Protein AF-A0A7S1Z7K4-F1 (afdb_monomer_lite)

Radius of gyration: 13.51 Å; chains: 1; bounding box: 39×38×26 Å

Sequence (113 aa):
ESIYNASNLANLVLSSNNFTGQIRPDIFTSLFLLNSLVLDNNQFSGPVPETLFFKSQLNVLTLQGNNFVGFISNSICDAKEVSSKQLRLQSLTLDCEEVTCDSSCCEEGTECV

Foldseek 3Di:
DDLLQPCVDAEDADEQDADEEEDDLSSLVSNQNHAEDHHEQYAYEEADHPSQLPRLRHQYDEHYNYHYAEEDEVCSVCSQPDDPPGRHNNDDFYACVRYPYPPSQDDPDGGRD

Structure (mmCIF, N/CA/C/O backbone):
data_AF-A0A7S1Z7K4-F1
#
_entry.id   AF-A0A7S1Z7K4-F1
#
loop_
_atom_site.group_PDB
_atom_site.id
_atom_site.type_symbol
_atom_site.label_atom_id
_atom_site.label_alt_id
_atom_site.label_comp_id
_atom_site.label_asym_id
_atom_site.label_entity_id
_atom_site.label_seq_id
_atom_site.pdbx_PDB_ins_code
_atom_site.Cartn_x
_atom_site.Cartn_y
_atom_site.Cartn_z
_atom_site.occupancy
_atom_site.B_iso_or_equiv
_atom_site.auth_seq_id
_atom_site.auth_comp_id
_atom_site.auth_asym_id
_atom_site.auth_atom_id
_atom_site.pdbx_PDB_model_num
ATOM 1 N N . GLU A 1 1 ? 16.202 -10.823 -8.600 1.00 53.16 1 GLU A N 1
ATOM 2 C CA . GLU A 1 1 ? 15.910 -9.418 -8.244 1.00 53.16 1 GLU A CA 1
ATOM 3 C C . GLU A 1 1 ? 14.522 -9.333 -7.637 1.00 53.16 1 GLU A C 1
ATOM 5 O O . GLU A 1 1 ? 13.727 -10.234 -7.876 1.00 53.16 1 GLU A O 1
ATOM 10 N N . SER A 1 2 ? 14.249 -8.323 -6.814 1.00 71.94 2 SER A N 1
ATOM 11 C CA . SER A 1 2 ? 12.959 -8.189 -6.136 1.00 71.94 2 SER A CA 1
ATOM 12 C C . SER A 1 2 ? 12.133 -7.054 -6.730 1.00 71.94 2 SER A C 1
ATOM 14 O O . SER A 1 2 ? 12.690 -6.087 -7.250 1.00 71.94 2 SER A O 1
ATOM 16 N N . ILE A 1 3 ? 10.808 -7.151 -6.604 1.00 74.56 3 ILE A N 1
ATOM 17 C CA . ILE A 1 3 ? 9.862 -6.147 -7.105 1.00 74.56 3 ILE A CA 1
ATOM 18 C C . ILE A 1 3 ? 10.094 -4.757 -6.491 1.00 74.56 3 ILE A C 1
ATOM 20 O O . ILE A 1 3 ? 9.761 -3.757 -7.113 1.00 74.56 3 ILE A O 1
ATOM 24 N N . TYR A 1 4 ? 10.769 -4.685 -5.334 1.00 76.75 4 TYR A N 1
ATOM 25 C CA . TYR A 1 4 ? 11.190 -3.438 -4.685 1.00 76.75 4 TYR A CA 1
ATOM 26 C C . TYR A 1 4 ? 12.023 -2.514 -5.590 1.00 76.75 4 TYR A C 1
ATOM 28 O O . TYR A 1 4 ? 12.073 -1.320 -5.330 1.00 76.75 4 TYR A O 1
ATOM 36 N N . ASN A 1 5 ? 12.665 -3.019 -6.647 1.00 81.88 5 ASN A N 1
ATOM 37 C CA . ASN A 1 5 ? 13.482 -2.197 -7.550 1.00 81.88 5 ASN A CA 1
ATOM 38 C C . ASN A 1 5 ? 12.794 -1.886 -8.888 1.00 81.88 5 ASN A C 1
ATOM 40 O O . ASN A 1 5 ? 13.407 -1.286 -9.771 1.00 81.88 5 ASN A O 1
ATOM 44 N N . ALA A 1 6 ? 11.528 -2.271 -9.058 1.00 86.06 6 ALA A N 1
ATOM 45 C CA . ALA A 1 6 ? 10.795 -2.094 -10.305 1.00 86.06 6 ALA A CA 1
ATOM 46 C C . ALA A 1 6 ? 10.226 -0.666 -10.431 1.00 86.06 6 ALA A C 1
ATOM 48 O O . ALA A 1 6 ? 9.017 -0.459 -10.432 1.00 86.06 6 ALA A O 1
ATOM 49 N N . SER A 1 7 ? 11.095 0.339 -10.559 1.00 87.88 7 SER A N 1
ATOM 50 C CA . SER A 1 7 ? 10.703 1.760 -10.637 1.00 87.88 7 SER A CA 1
ATOM 51 C C . SER A 1 7 ? 9.782 2.101 -11.817 1.00 87.88 7 SER A C 1
ATOM 53 O O . SER A 1 7 ? 9.020 3.063 -11.738 1.00 87.88 7 SER A O 1
ATOM 55 N N . ASN A 1 8 ? 9.819 1.290 -12.879 1.00 91.06 8 ASN A N 1
ATOM 56 C CA . ASN A 1 8 ? 8.961 1.409 -14.061 1.00 91.06 8 ASN A CA 1
ATOM 57 C C . ASN A 1 8 ? 7.650 0.611 -13.966 1.00 91.06 8 ASN A C 1
ATOM 59 O O . ASN A 1 8 ? 6.903 0.544 -14.942 1.00 91.06 8 ASN A O 1
ATOM 63 N N . LEU A 1 9 ? 7.375 -0.033 -12.829 1.00 91.00 9 LEU A N 1
ATOM 64 C CA . LEU A 1 9 ? 6.161 -0.815 -12.647 1.00 91.00 9 LEU A CA 1
ATOM 65 C C . LEU A 1 9 ? 4.948 0.113 -12.568 1.00 91.00 9 LEU A C 1
ATOM 67 O O . LEU A 1 9 ? 4.795 0.859 -11.604 1.00 91.00 9 LEU A O 1
ATOM 71 N N . ALA A 1 10 ? 4.087 0.030 -13.580 1.00 91.62 10 ALA A N 1
ATOM 72 C CA . ALA A 1 10 ? 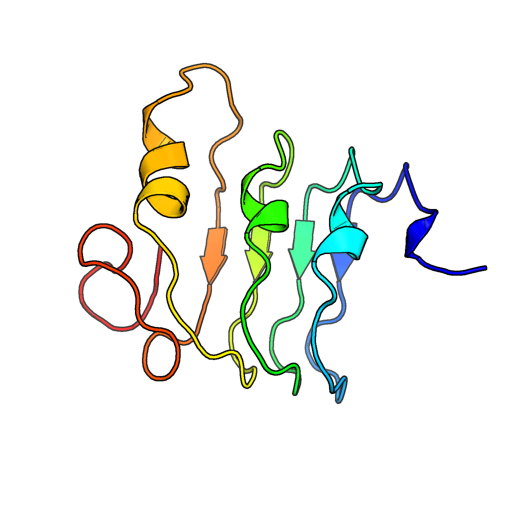2.844 0.790 -13.638 1.00 91.62 10 ALA A CA 1
ATOM 73 C C . ALA A 1 10 ? 1.639 -0.005 -13.126 1.00 91.62 10 ALA A C 1
ATOM 75 O O . ALA A 1 10 ? 0.761 0.553 -12.482 1.00 91.62 10 ALA A O 1
ATOM 76 N N . ASN A 1 11 ? 1.595 -1.312 -13.380 1.00 92.19 11 ASN A N 1
ATOM 77 C CA . ASN A 1 11 ? 0.456 -2.150 -13.020 1.00 92.19 11 ASN A CA 1
ATOM 78 C C . ASN A 1 11 ? 0.953 -3.410 -12.319 1.00 92.19 11 ASN A C 1
ATOM 80 O O . ASN A 1 11 ? 1.809 -4.116 -12.857 1.00 92.19 11 ASN A O 1
ATOM 84 N N . LEU A 1 12 ? 0.406 -3.693 -11.141 1.00 92.31 12 LEU A N 1
ATOM 85 C CA . LEU A 1 12 ? 0.659 -4.912 -10.388 1.00 92.31 12 LEU A CA 1
ATOM 86 C C . LEU A 1 12 ? -0.670 -5.595 -10.081 1.00 92.31 12 LEU A C 1
ATOM 88 O O . LEU A 1 12 ? -1.451 -5.097 -9.276 1.00 92.31 12 LEU A O 1
ATOM 92 N N . VAL A 1 13 ? -0.904 -6.741 -10.718 1.00 94.50 13 VAL A N 1
ATOM 93 C CA . VAL A 1 13 ? -2.120 -7.541 -10.546 1.00 94.50 13 VAL A CA 1
ATOM 94 C C . VAL A 1 13 ? -1.738 -8.903 -9.986 1.00 94.50 13 VAL A C 1
ATOM 96 O O . VAL A 1 13 ? -1.047 -9.673 -10.649 1.00 94.50 13 VAL A O 1
ATOM 99 N N . LEU A 1 14 ? -2.175 -9.176 -8.7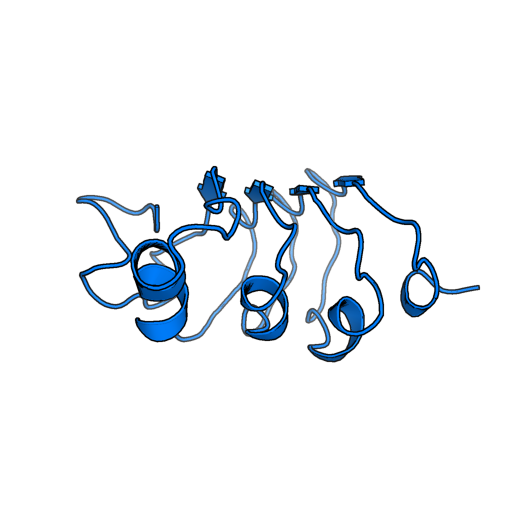60 1.00 94.56 14 LEU A N 1
ATOM 100 C CA . LEU A 1 14 ? -1.929 -10.413 -8.015 1.00 94.56 14 LEU A CA 1
ATOM 101 C C . LEU A 1 14 ? -3.228 -11.010 -7.445 1.00 94.56 14 LEU A C 1
ATOM 103 O O . LEU A 1 14 ? -3.169 -11.879 -6.574 1.00 94.56 14 LEU A O 1
ATOM 107 N N . SER A 1 15 ? -4.388 -10.549 -7.923 1.00 95.56 15 SER A N 1
ATOM 108 C CA . SER A 1 15 ? -5.699 -10.985 -7.433 1.00 95.56 15 SER A CA 1
ATOM 109 C C . SER A 1 15 ? -5.901 -12.499 -7.514 1.00 95.56 15 SER A C 1
ATOM 111 O O . SER A 1 15 ? -5.352 -13.159 -8.400 1.00 95.56 15 SER A O 1
ATOM 113 N N . SER A 1 16 ? -6.718 -13.032 -6.602 1.00 96.62 16 SER A N 1
ATOM 114 C CA . SER A 1 16 ? -7.191 -14.422 -6.606 1.00 96.62 16 SER A CA 1
ATOM 115 C C . SER A 1 16 ? -6.060 -15.442 -6.456 1.00 96.62 16 SER A C 1
ATOM 117 O O . SER A 1 16 ? -5.952 -16.409 -7.212 1.00 96.62 16 SER A O 1
ATOM 119 N N . ASN A 1 17 ? -5.193 -15.207 -5.474 1.00 97.44 17 ASN A N 1
ATOM 120 C CA . ASN A 1 17 ? -4.088 -16.092 -5.120 1.00 97.44 17 ASN A CA 1
ATOM 121 C C . ASN A 1 17 ? -4.129 -16.433 -3.621 1.00 97.44 17 ASN A C 1
ATOM 123 O O . ASN A 1 17 ? -4.995 -15.995 -2.874 1.00 97.44 17 ASN A O 1
ATOM 127 N N . ASN A 1 18 ? -3.169 -17.242 -3.172 1.00 97.06 18 ASN A N 1
ATOM 128 C CA . ASN A 1 18 ? -2.995 -17.583 -1.758 1.00 97.06 18 ASN A CA 1
ATOM 129 C C . ASN A 1 18 ? -1.797 -16.839 -1.150 1.00 97.06 18 ASN A C 1
ATOM 131 O O . ASN A 1 18 ? -1.044 -17.418 -0.363 1.00 97.06 18 ASN A O 1
ATOM 135 N N . PHE A 1 19 ? -1.547 -15.591 -1.561 1.00 95.94 19 PHE A N 1
ATOM 136 C CA . PHE A 1 19 ? -0.451 -14.821 -0.978 1.00 95.94 19 PHE A CA 1
ATOM 137 C C . PHE A 1 19 ? -0.777 -14.434 0.461 1.00 95.94 19 PHE A C 1
ATOM 139 O O . PHE A 1 19 ? -1.891 -14.019 0.764 1.00 95.94 19 PHE A O 1
ATOM 146 N N . THR A 1 20 ? 0.208 -14.587 1.344 1.00 95.44 20 THR A N 1
ATOM 147 C CA . THR A 1 20 ? 0.077 -14.351 2.784 1.00 95.44 20 THR A CA 1
ATOM 148 C C . THR A 1 20 ? 1.119 -13.351 3.272 1.00 95.44 20 THR A C 1
ATOM 150 O O . THR A 1 20 ? 2.066 -12.997 2.564 1.00 95.44 20 THR A O 1
ATOM 153 N N . GLY A 1 21 ? 0.966 -12.932 4.527 1.00 93.56 21 GLY A N 1
ATOM 154 C CA . GLY A 1 21 ? 1.910 -12.057 5.211 1.00 93.56 21 GLY A CA 1
ATOM 155 C C . GLY A 1 21 ? 1.540 -10.585 5.098 1.00 93.56 21 GLY A C 1
ATOM 156 O O . GLY A 1 21 ? 0.492 -10.222 4.569 1.00 93.56 21 GLY A O 1
ATOM 157 N N . GLN A 1 22 ? 2.407 -9.738 5.643 1.00 93.12 22 GLN A N 1
ATOM 158 C CA . GLN A 1 22 ? 2.163 -8.303 5.733 1.00 93.12 22 GLN A CA 1
ATOM 159 C C . GLN A 1 22 ? 2.824 -7.553 4.582 1.00 93.12 22 GLN A C 1
ATOM 161 O O . GLN A 1 22 ? 3.962 -7.846 4.198 1.00 93.12 22 GLN A O 1
ATOM 166 N N . ILE A 1 23 ? 2.133 -6.538 4.069 1.00 89.62 23 ILE A N 1
ATOM 167 C CA . ILE A 1 23 ? 2.708 -5.633 3.078 1.00 89.62 23 ILE A CA 1
ATOM 168 C C . ILE A 1 23 ? 3.641 -4.662 3.801 1.00 89.62 23 ILE A C 1
ATOM 170 O O . ILE A 1 23 ? 3.218 -3.865 4.636 1.00 89.62 23 ILE A O 1
ATOM 174 N N . ARG A 1 24 ? 4.936 -4.728 3.484 1.00 87.62 24 ARG A N 1
ATOM 175 C CA . ARG A 1 24 ? 5.932 -3.849 4.107 1.00 87.62 24 ARG A CA 1
ATOM 176 C C . ARG A 1 24 ? 5.721 -2.403 3.636 1.00 87.62 24 ARG A C 1
ATOM 178 O O . ARG A 1 24 ? 5.655 -2.196 2.427 1.00 87.62 24 ARG A O 1
ATOM 185 N N . PRO A 1 25 ? 5.688 -1.392 4.521 1.00 81.56 25 PRO A N 1
ATOM 186 C CA . PRO A 1 25 ? 5.405 -0.015 4.109 1.00 81.56 25 PRO A CA 1
ATOM 187 C C . PRO A 1 25 ? 6.407 0.598 3.124 1.00 81.56 25 PRO A C 1
ATOM 189 O O . PRO A 1 25 ? 6.055 1.482 2.345 1.00 81.56 25 PRO A O 1
ATOM 192 N N . ASP A 1 26 ? 7.651 0.124 3.127 1.00 83.38 26 ASP A N 1
ATOM 193 C CA . ASP A 1 26 ? 8.734 0.630 2.287 1.00 83.38 26 ASP A CA 1
ATOM 194 C C . ASP A 1 26 ? 8.676 0.138 0.831 1.00 83.38 26 ASP A C 1
ATOM 196 O O . ASP A 1 26 ? 9.338 0.731 -0.020 1.00 83.38 26 ASP A O 1
ATOM 200 N N . ILE A 1 27 ? 7.877 -0.897 0.516 1.00 83.62 27 ILE A N 1
ATOM 201 C CA . ILE A 1 27 ? 7.777 -1.447 -0.852 1.00 83.62 27 ILE A CA 1
ATOM 202 C C . ILE A 1 27 ? 7.325 -0.398 -1.858 1.00 83.62 27 ILE A C 1
ATOM 204 O O . ILE A 1 27 ? 7.781 -0.393 -2.997 1.00 83.62 27 ILE A O 1
ATOM 208 N N . PHE A 1 28 ? 6.447 0.508 -1.436 1.00 82.56 28 PHE A N 1
ATOM 209 C CA . PHE A 1 28 ? 5.877 1.492 -2.335 1.00 82.56 28 PHE A CA 1
ATOM 210 C C . PHE A 1 28 ? 6.802 2.680 -2.530 1.00 82.56 28 PHE A C 1
ATOM 212 O O . PHE A 1 28 ? 6.676 3.346 -3.546 1.00 82.56 28 PHE A O 1
ATOM 219 N N . THR A 1 29 ? 7.786 2.929 -1.667 1.00 82.75 29 THR A N 1
ATOM 220 C CA . THR A 1 29 ? 8.662 4.106 -1.776 1.00 82.75 29 THR A CA 1
ATOM 221 C C . THR A 1 29 ? 9.358 4.198 -3.136 1.00 82.75 29 THR A C 1
ATOM 223 O O . THR A 1 29 ? 9.464 5.287 -3.684 1.00 82.75 29 THR A O 1
ATOM 226 N N . SER A 1 30 ? 9.755 3.072 -3.729 1.00 83.75 30 SER A N 1
ATOM 227 C CA . SER A 1 30 ? 10.468 2.996 -5.014 1.00 83.75 30 SER A CA 1
ATOM 228 C C . SER A 1 30 ? 9.569 2.830 -6.249 1.00 83.75 30 SER A C 1
ATOM 230 O O . SER A 1 30 ? 10.031 3.008 -7.376 1.00 83.75 30 SER A O 1
ATOM 232 N N . LEU A 1 31 ? 8.283 2.512 -6.070 1.00 86.56 31 LEU A N 1
ATOM 233 C CA . LEU A 1 31 ? 7.332 2.248 -7.160 1.00 86.56 31 LEU A CA 1
ATOM 234 C C . LEU A 1 31 ? 6.655 3.543 -7.633 1.00 86.56 31 LEU A C 1
ATOM 236 O O . LEU A 1 31 ? 5.451 3.733 -7.477 1.00 86.56 31 LEU A O 1
ATOM 240 N N . PHE A 1 32 ? 7.439 4.526 -8.081 1.00 85.25 32 PHE A N 1
ATOM 241 C CA . PHE A 1 32 ? 6.960 5.892 -8.370 1.00 85.25 32 PHE A CA 1
ATOM 242 C C . PHE A 1 32 ? 5.914 5.973 -9.484 1.00 85.25 32 PHE A C 1
ATOM 244 O O . PHE A 1 32 ? 5.094 6.885 -9.456 1.00 85.25 32 PHE A O 1
ATOM 251 N N . LEU A 1 33 ? 5.946 5.027 -10.424 1.00 88.50 33 LEU A N 1
ATOM 252 C CA . LEU A 1 33 ? 5.056 4.993 -11.583 1.00 88.50 33 LEU A CA 1
ATOM 253 C C . LEU A 1 33 ? 3.826 4.094 -11.393 1.00 88.50 33 LEU A C 1
ATOM 255 O O . LEU A 1 33 ? 3.065 3.898 -12.338 1.00 88.50 33 LEU A O 1
ATOM 259 N N . LEU A 1 34 ? 3.631 3.543 -10.188 1.00 88.94 34 LEU A N 1
ATOM 260 C CA . LEU A 1 34 ? 2.538 2.618 -9.919 1.00 88.94 34 LEU A CA 1
ATOM 261 C C . LEU A 1 34 ? 1.188 3.325 -10.060 1.00 88.94 34 LEU A C 1
ATOM 263 O O . LEU A 1 34 ? 0.895 4.295 -9.363 1.00 88.94 34 LEU A O 1
ATOM 267 N N . ASN A 1 35 ? 0.378 2.793 -10.966 1.00 89.81 35 ASN A N 1
ATOM 268 C CA . ASN A 1 35 ? -0.925 3.297 -11.356 1.00 89.81 35 ASN A CA 1
ATOM 269 C C . ASN A 1 35 ? -2.066 2.377 -10.921 1.00 89.81 35 ASN A C 1
ATOM 271 O O . ASN A 1 35 ? -3.103 2.861 -10.476 1.00 89.81 35 ASN A O 1
ATOM 275 N N . SER A 1 36 ? -1.867 1.064 -11.015 1.00 89.94 36 SER A N 1
ATOM 276 C CA . SER A 1 36 ? -2.858 0.073 -10.609 1.00 89.94 36 SER A CA 1
ATOM 277 C C . SER A 1 36 ? -2.222 -0.978 -9.711 1.00 89.94 36 SER A C 1
ATOM 279 O O . SER A 1 36 ? -1.215 -1.592 -10.075 1.00 89.94 36 SER A O 1
ATOM 281 N N . LEU A 1 37 ? -2.818 -1.177 -8.539 1.00 91.19 37 LEU A N 1
ATOM 282 C CA . LEU A 1 37 ? -2.467 -2.225 -7.597 1.00 91.19 37 LEU A CA 1
ATOM 283 C C . LEU A 1 37 ? -3.711 -3.052 -7.276 1.00 91.19 37 LEU A C 1
ATOM 285 O O . LEU A 1 37 ? -4.636 -2.571 -6.631 1.00 91.19 37 LEU A O 1
ATOM 289 N N . VAL A 1 38 ? -3.710 -4.301 -7.730 1.00 93.56 38 VAL A N 1
ATOM 290 C CA . VAL A 1 38 ? -4.852 -5.210 -7.631 1.00 93.56 38 VAL A CA 1
ATOM 291 C C . VAL A 1 38 ? -4.427 -6.436 -6.831 1.00 93.56 38 VAL A C 1
ATOM 293 O O . VAL A 1 38 ? -3.726 -7.305 -7.355 1.00 93.56 38 VAL A O 1
ATOM 296 N N . LEU A 1 39 ? -4.783 -6.474 -5.546 1.00 93.75 39 LEU A N 1
ATOM 297 C CA . LEU A 1 39 ? -4.378 -7.511 -4.583 1.00 93.75 39 LEU A CA 1
ATOM 298 C C . LEU A 1 39 ? -5.566 -8.266 -3.977 1.00 93.75 39 LEU A C 1
ATOM 300 O O . LEU A 1 39 ? -5.376 -9.056 -3.052 1.00 93.75 39 LEU A O 1
ATOM 304 N N . ASP A 1 40 ? -6.773 -8.027 -4.475 1.00 92.00 40 ASP A N 1
ATOM 305 C CA . ASP A 1 40 ? -7.994 -8.619 -3.943 1.00 92.00 40 ASP A CA 1
ATOM 306 C C . ASP A 1 40 ? -7.987 -10.153 -3.963 1.00 92.00 40 ASP A C 1
ATOM 308 O O . ASP A 1 40 ? -7.258 -10.782 -4.731 1.00 92.00 40 ASP A O 1
ATOM 312 N N . ASN A 1 41 ? -8.809 -10.765 -3.114 1.00 94.50 41 ASN A N 1
ATOM 313 C CA . ASN A 1 41 ? -8.950 -12.218 -3.013 1.00 94.50 41 ASN A CA 1
ATOM 314 C C . ASN A 1 41 ? -7.603 -12.915 -2.738 1.00 94.50 41 ASN A C 1
ATOM 316 O O . ASN A 1 41 ? -7.142 -13.759 -3.509 1.00 94.50 41 ASN A O 1
ATOM 320 N N . ASN A 1 42 ? -6.952 -12.518 -1.646 1.00 96.06 42 ASN A N 1
ATOM 321 C CA . ASN A 1 42 ? -5.711 -13.101 -1.137 1.00 96.06 42 ASN A CA 1
ATOM 322 C C . ASN A 1 42 ? -5.814 -13.313 0.385 1.00 96.06 42 ASN A C 1
ATOM 324 O O . ASN A 1 42 ? -6.890 -13.295 0.969 1.00 96.06 42 ASN A O 1
ATOM 328 N N . GLN A 1 43 ? -4.694 -13.592 1.049 1.00 95.69 43 GLN A N 1
ATOM 329 C CA . GLN A 1 43 ? -4.619 -13.801 2.497 1.00 95.69 43 GLN A CA 1
ATOM 330 C C . GLN A 1 43 ? -3.590 -12.852 3.135 1.00 95.69 43 GLN A C 1
ATOM 332 O O . GLN A 1 43 ? -2.952 -13.187 4.141 1.00 95.69 43 GLN A O 1
ATOM 337 N N . PHE A 1 44 ? -3.376 -11.677 2.531 1.00 93.88 44 PHE A N 1
ATOM 338 C CA . PHE A 1 44 ? -2.521 -10.645 3.112 1.00 93.88 44 PHE A CA 1
ATOM 339 C C . PHE A 1 44 ? -3.122 -10.148 4.423 1.00 93.88 44 PHE A C 1
ATOM 341 O O . PHE A 1 44 ? -4.339 -10.113 4.581 1.00 93.88 44 PHE A O 1
ATOM 348 N N . SER A 1 45 ? -2.270 -9.786 5.378 1.00 92.50 45 SER A N 1
ATOM 349 C CA . SER A 1 45 ? -2.700 -9.396 6.719 1.00 92.50 45 SER A CA 1
ATOM 350 C C . SER A 1 45 ? -1.963 -8.175 7.255 1.00 92.50 45 SER A C 1
ATOM 352 O O . SER A 1 45 ? -0.982 -7.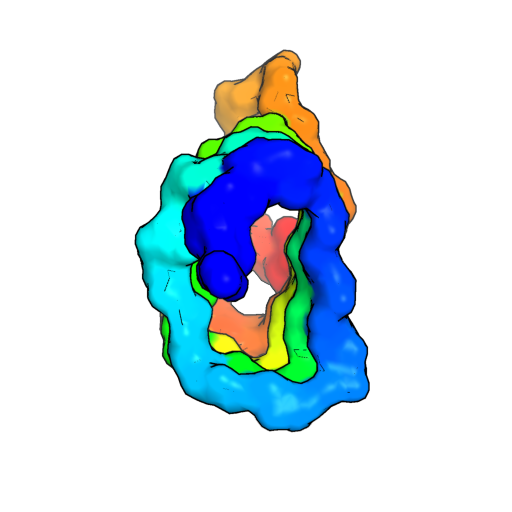708 6.674 1.00 92.50 45 SER A O 1
ATOM 354 N N . GLY A 1 46 ? -2.434 -7.654 8.390 1.00 89.75 46 GLY A N 1
ATOM 355 C CA . GLY A 1 46 ? -1.876 -6.455 9.019 1.00 89.75 46 GLY A CA 1
ATOM 356 C C . GLY A 1 46 ? -2.431 -5.153 8.426 1.00 89.75 46 GLY A C 1
ATOM 357 O O . GLY A 1 46 ? -3.437 -5.188 7.721 1.00 89.75 46 GLY A O 1
ATOM 358 N N . PRO A 1 47 ? -1.812 -4.000 8.729 1.00 87.06 47 PRO A N 1
ATOM 359 C CA . PRO A 1 47 ? -2.298 -2.705 8.268 1.00 87.06 47 PRO A CA 1
ATOM 360 C C . PRO A 1 47 ? -2.004 -2.454 6.794 1.00 87.06 47 PRO A C 1
ATOM 362 O O . PRO A 1 47 ? -0.943 -2.818 6.282 1.00 87.06 47 PRO A O 1
ATOM 365 N N . VAL A 1 48 ? -2.928 -1.757 6.133 1.00 85.56 48 VAL A N 1
ATOM 366 C CA . VAL A 1 48 ? -2.698 -1.195 4.800 1.00 85.56 48 VAL A CA 1
ATOM 367 C C . VAL A 1 48 ? -1.657 -0.075 4.922 1.00 85.56 48 VAL A C 1
ATOM 369 O O . VAL A 1 48 ? -1.864 0.859 5.698 1.00 85.56 48 VAL A O 1
ATOM 372 N N . PRO A 1 49 ? -0.529 -0.126 4.192 1.00 85.81 49 PRO A N 1
ATOM 373 C CA . PRO A 1 49 ? 0.492 0.905 4.320 1.00 85.81 49 PRO A CA 1
ATOM 374 C C . PRO A 1 49 ? 0.035 2.275 3.825 1.00 85.81 49 PRO A C 1
ATOM 376 O O . PRO A 1 49 ? -0.328 2.430 2.661 1.00 85.81 49 PRO A O 1
ATOM 379 N N . GLU A 1 50 ? 0.175 3.299 4.669 1.00 78.50 50 GLU A N 1
ATOM 380 C CA . GLU A 1 50 ? -0.181 4.684 4.320 1.00 78.50 50 GLU A CA 1
ATOM 381 C C . GLU A 1 50 ? 0.601 5.215 3.104 1.00 78.50 50 GLU A C 1
ATOM 383 O O . GLU A 1 50 ? 0.120 6.053 2.343 1.00 78.50 50 GLU A O 1
ATOM 388 N N . THR A 1 51 ? 1.799 4.668 2.869 1.00 80.25 51 THR A N 1
ATOM 389 C CA . THR A 1 51 ? 2.665 5.001 1.729 1.00 80.25 51 THR A CA 1
ATOM 390 C C . THR A 1 51 ? 2.030 4.733 0.365 1.00 80.25 51 THR A C 1
ATOM 392 O O . THR A 1 51 ? 2.456 5.347 -0.615 1.00 80.25 51 THR A O 1
ATOM 395 N N . LEU A 1 52 ? 1.006 3.874 0.288 1.00 79.88 52 LEU A N 1
ATOM 396 C CA . LEU A 1 52 ? 0.201 3.670 -0.921 1.00 79.88 52 LEU A CA 1
ATOM 397 C C . LEU A 1 52 ? -0.575 4.917 -1.320 1.00 79.88 52 LEU A C 1
ATOM 399 O O . LEU A 1 52 ? -0.666 5.237 -2.501 1.00 79.88 52 LEU A O 1
ATOM 403 N N . PHE A 1 53 ? -1.104 5.635 -0.337 1.00 74.88 53 PHE A N 1
ATOM 404 C CA . PHE A 1 53 ? -2.011 6.751 -0.570 1.00 74.88 53 PHE A CA 1
ATOM 405 C C . PHE A 1 53 ? -1.271 8.056 -0.872 1.00 74.88 53 PHE A C 1
ATOM 407 O O . PHE A 1 53 ? -1.828 8.960 -1.483 1.00 74.88 53 PHE A O 1
ATOM 414 N N . PHE A 1 54 ? 0.026 8.133 -0.556 1.00 73.69 54 PHE A N 1
ATOM 415 C CA . PHE A 1 54 ? 0.890 9.239 -0.986 1.00 73.69 54 PHE A CA 1
ATOM 416 C C . PHE A 1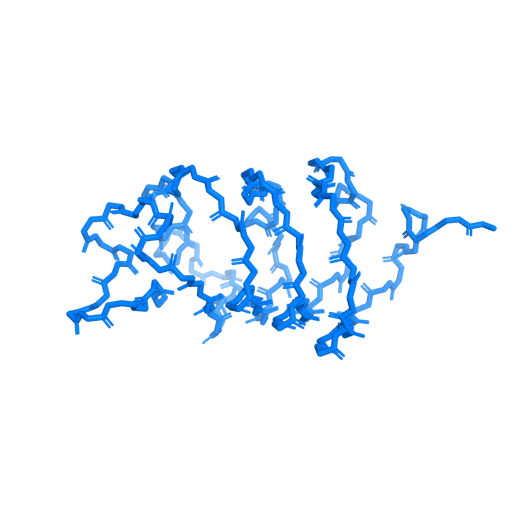 54 ? 1.353 9.121 -2.449 1.00 73.69 54 PHE A C 1
ATOM 418 O O . PHE A 1 54 ? 2.130 9.951 -2.932 1.00 73.69 54 PHE A O 1
ATOM 425 N N . LYS A 1 55 ? 0.909 8.093 -3.183 1.00 74.31 55 LYS A N 1
ATOM 426 C CA . LYS A 1 55 ? 1.255 7.911 -4.593 1.00 74.31 55 LYS A CA 1
ATOM 427 C C . LYS A 1 55 ? 0.438 8.822 -5.493 1.00 74.31 55 LYS A C 1
ATOM 429 O O . LYS A 1 55 ? -0.724 8.578 -5.780 1.00 74.31 55 LYS A O 1
ATOM 434 N N . SER A 1 56 ? 1.128 9.806 -6.055 1.00 69.62 56 SER A N 1
ATOM 435 C CA . SER A 1 56 ? 0.597 10.787 -7.003 1.00 69.62 56 SER A CA 1
ATOM 436 C C . SER A 1 56 ? -0.038 10.213 -8.273 1.00 69.62 56 SER A C 1
ATOM 438 O O . SER A 1 56 ? -0.774 10.942 -8.941 1.00 69.62 56 SER A O 1
ATOM 440 N N . GLN A 1 57 ? 0.295 8.971 -8.637 1.00 80.06 57 GLN A N 1
ATOM 441 C CA . GLN A 1 57 ? -0.128 8.319 -9.878 1.00 80.06 57 GLN A CA 1
ATOM 442 C C . GLN A 1 57 ? -1.042 7.108 -9.667 1.00 80.06 57 GLN A C 1
ATOM 444 O O . GLN A 1 57 ? -1.487 6.543 -10.665 1.00 80.06 57 GLN A O 1
ATOM 449 N N . LEU A 1 58 ? -1.315 6.698 -8.423 1.00 82.50 58 LEU A N 1
ATOM 450 C CA . LEU A 1 58 ? -2.127 5.514 -8.150 1.00 82.50 58 LEU A CA 1
ATOM 451 C C . LEU A 1 58 ? -3.607 5.834 -8.393 1.00 82.50 58 LEU A C 1
ATOM 453 O O . LEU A 1 58 ? -4.196 6.664 -7.710 1.00 82.50 58 LEU A O 1
ATOM 457 N N . ASN A 1 59 ? -4.199 5.159 -9.373 1.00 83.00 59 ASN A N 1
ATOM 458 C CA . ASN A 1 59 ? -5.589 5.335 -9.784 1.00 83.00 59 ASN A CA 1
ATOM 459 C C . ASN A 1 59 ? -6.493 4.202 -9.296 1.00 83.00 59 ASN A C 1
ATOM 461 O O . ASN A 1 59 ? -7.675 4.435 -9.060 1.00 83.00 59 ASN A O 1
ATOM 465 N N . VAL A 1 60 ? -5.959 2.985 -9.177 1.00 84.44 60 VAL A N 1
ATOM 466 C CA . VAL A 1 60 ? -6.734 1.790 -8.828 1.00 84.44 60 VAL A CA 1
ATOM 467 C C . VAL A 1 60 ? -6.039 1.054 -7.694 1.00 84.44 60 VAL A C 1
ATOM 469 O O . VAL A 1 60 ? -4.871 0.686 -7.832 1.00 84.44 60 VAL A O 1
ATOM 472 N N . LEU A 1 61 ? -6.769 0.822 -6.605 1.00 86.00 61 LEU A N 1
ATOM 473 C CA . LEU A 1 61 ? -6.324 0.038 -5.461 1.00 86.00 61 LEU A CA 1
ATOM 474 C C . LEU A 1 61 ? -7.436 -0.924 -5.027 1.00 86.00 61 LEU A C 1
ATOM 476 O O . LEU A 1 61 ? -8.441 -0.485 -4.478 1.00 86.00 61 LEU A O 1
ATOM 480 N N . THR A 1 62 ? -7.252 -2.227 -5.249 1.00 87.12 62 THR A N 1
ATOM 481 C CA . THR A 1 62 ? -8.203 -3.253 -4.790 1.00 87.12 62 THR A CA 1
ATOM 482 C C . THR A 1 62 ? -7.559 -4.165 -3.755 1.00 87.12 62 THR A C 1
ATOM 484 O O . THR A 1 62 ? -6.512 -4.768 -4.003 1.00 87.12 62 THR A O 1
ATOM 487 N N . LEU A 1 63 ? -8.155 -4.224 -2.564 1.00 87.38 63 LEU A N 1
ATOM 488 C CA . LEU A 1 63 ? -7.624 -4.934 -1.396 1.00 87.38 63 LEU A CA 1
ATOM 489 C C . LEU A 1 63 ? -8.645 -5.878 -0.744 1.00 87.38 63 LEU A C 1
ATOM 491 O O . LEU A 1 63 ? -8.260 -6.627 0.149 1.00 87.38 63 LEU A O 1
ATOM 495 N N . GLN A 1 64 ? -9.903 -5.868 -1.183 1.00 86.19 64 GLN A N 1
ATOM 496 C CA . GLN A 1 64 ? -10.995 -6.681 -0.639 1.00 86.19 64 GLN A CA 1
ATOM 497 C C . GLN A 1 64 ? -10.722 -8.186 -0.719 1.00 86.19 64 GLN A C 1
ATOM 499 O O . GLN A 1 64 ? -9.963 -8.651 -1.572 1.00 86.19 64 GLN A O 1
ATOM 504 N N . GLY A 1 65 ? -11.370 -8.966 0.137 1.00 87.69 65 GLY A N 1
ATOM 505 C CA . GLY A 1 65 ? -11.113 -10.396 0.253 1.00 87.69 65 GLY A CA 1
ATOM 506 C C . GLY A 1 65 ? -9.687 -10.679 0.729 1.00 87.69 65 GLY A C 1
ATOM 507 O O . GLY A 1 65 ? -9.027 -11.551 0.170 1.00 87.69 65 GLY A O 1
ATOM 508 N N . ASN A 1 66 ? -9.196 -9.905 1.700 1.00 90.75 66 ASN A N 1
ATOM 509 C CA . ASN A 1 66 ? -7.941 -10.141 2.421 1.00 90.75 66 ASN A CA 1
ATOM 510 C C . ASN A 1 66 ? -8.183 -10.052 3.935 1.00 90.75 66 ASN A C 1
ATOM 512 O O . ASN A 1 66 ? -9.277 -9.752 4.392 1.00 90.75 66 ASN A O 1
ATOM 516 N N . ASN A 1 67 ? -7.135 -10.263 4.731 1.00 91.19 67 ASN A N 1
ATOM 517 C CA . ASN A 1 67 ? -7.186 -10.208 6.193 1.00 91.19 67 ASN A CA 1
ATOM 518 C C . ASN A 1 67 ? -6.538 -8.913 6.723 1.00 91.19 67 ASN A C 1
ATOM 520 O O . ASN A 1 67 ? -5.814 -8.937 7.729 1.00 91.19 67 ASN A O 1
ATOM 524 N N . PHE A 1 68 ? -6.700 -7.798 6.000 1.00 87.12 68 PHE A N 1
ATOM 525 C CA . PHE A 1 68 ? -6.177 -6.503 6.435 1.00 87.12 68 PHE A CA 1
ATOM 526 C C . PHE A 1 68 ? -6.931 -6.016 7.673 1.00 87.12 68 PHE A C 1
ATOM 528 O O . PHE A 1 68 ? -8.136 -6.191 7.790 1.00 87.12 68 PHE A O 1
ATOM 535 N N . VAL A 1 69 ? -6.202 -5.398 8.598 1.00 82.69 69 VAL A N 1
ATOM 536 C CA . VAL A 1 69 ? -6.732 -4.904 9.875 1.00 82.69 69 VAL A CA 1
ATOM 537 C C . VAL A 1 69 ? -6.099 -3.566 10.217 1.00 82.69 69 VAL A C 1
ATOM 539 O O . VAL A 1 69 ? -4.958 -3.303 9.845 1.00 82.69 69 VAL A O 1
ATOM 542 N N . GLY A 1 70 ? -6.792 -2.732 10.984 1.00 76.94 70 GLY A N 1
ATOM 543 C CA . GLY A 1 70 ? -6.260 -1.452 11.450 1.00 76.94 70 GLY A CA 1
ATOM 544 C C . GLY A 1 70 ? -7.189 -0.287 11.147 1.00 76.94 70 GLY A C 1
ATOM 545 O O . GLY A 1 70 ? -8.392 -0.470 10.961 1.00 76.94 70 GLY A O 1
ATOM 546 N N . PHE A 1 71 ? -6.622 0.918 11.141 1.00 72.12 71 PHE A N 1
ATOM 547 C CA . PHE A 1 71 ? -7.366 2.157 10.957 1.00 72.12 71 PHE A CA 1
ATOM 548 C C . PHE A 1 71 ? -6.868 2.906 9.723 1.00 72.12 71 PHE A C 1
ATOM 550 O O . PHE A 1 71 ? -5.669 3.166 9.609 1.00 72.12 71 PHE A O 1
ATOM 557 N N . ILE A 1 72 ? -7.780 3.259 8.819 1.00 72.69 72 ILE A N 1
ATOM 558 C CA . ILE A 1 72 ? -7.493 4.162 7.701 1.00 72.69 72 ILE A CA 1
ATOM 559 C C . ILE A 1 72 ? -7.902 5.566 8.138 1.00 72.69 72 ILE A C 1
ATOM 561 O O . ILE A 1 72 ? -9.069 5.827 8.423 1.00 72.69 72 ILE A O 1
ATOM 565 N N . SER A 1 73 ? -6.921 6.466 8.232 1.00 63.00 73 SER A N 1
ATOM 566 C CA . SER A 1 73 ? -7.156 7.835 8.691 1.00 63.00 73 SER A CA 1
ATOM 567 C C . SER A 1 73 ? -7.852 8.696 7.637 1.00 63.00 73 SER A C 1
ATOM 569 O O . SER A 1 73 ? -7.603 8.552 6.443 1.00 63.00 73 SER A O 1
ATOM 571 N N . ASN A 1 74 ? -8.660 9.661 8.087 1.00 59.03 74 ASN A N 1
ATOM 572 C CA . ASN A 1 74 ? -9.337 10.622 7.209 1.00 59.03 74 ASN A CA 1
ATOM 573 C C . ASN A 1 74 ? -8.390 11.363 6.265 1.00 59.03 74 ASN A C 1
ATOM 575 O O . ASN A 1 74 ? -8.757 11.616 5.129 1.00 59.03 74 ASN A O 1
ATOM 579 N N . SER A 1 75 ? -7.134 11.590 6.652 1.00 57.91 75 SER A N 1
ATOM 580 C CA . SER A 1 75 ? -6.100 12.170 5.783 1.00 57.91 75 SER A CA 1
ATOM 581 C C . SER A 1 75 ? -5.924 11.429 4.450 1.00 57.91 75 SER A C 1
ATOM 583 O O . SER A 1 75 ? -5.494 12.027 3.467 1.00 57.91 75 SER A O 1
ATOM 585 N N . ILE A 1 76 ? -6.233 10.131 4.416 1.00 63.38 76 ILE A N 1
ATOM 586 C CA . ILE A 1 76 ? -6.129 9.271 3.236 1.00 63.38 76 ILE A CA 1
ATOM 587 C C . ILE A 1 76 ? -7.341 9.447 2.311 1.00 63.38 76 ILE A C 1
ATOM 589 O O . ILE A 1 76 ? -7.186 9.467 1.090 1.00 63.38 76 ILE A O 1
ATOM 593 N N . CYS A 1 77 ? -8.532 9.632 2.878 1.00 58.06 77 CYS A N 1
ATOM 594 C CA . CYS A 1 77 ? -9.768 9.848 2.125 1.00 58.06 77 CYS A CA 1
ATOM 595 C C . CYS A 1 77 ? -9.941 11.321 1.729 1.00 58.06 77 CYS A C 1
ATOM 597 O O . CYS A 1 77 ? -10.338 11.610 0.605 1.00 58.06 77 CYS A O 1
ATOM 599 N N . ASP A 1 78 ? -9.514 12.256 2.578 1.00 53.09 78 ASP A N 1
ATOM 600 C CA . ASP A 1 78 ? -9.483 13.704 2.337 1.00 53.09 78 ASP A CA 1
ATOM 601 C C . ASP A 1 78 ? -8.365 14.113 1.364 1.00 53.09 78 ASP A C 1
ATOM 603 O O . ASP A 1 78 ? -8.439 15.169 0.725 1.00 53.09 78 ASP A O 1
ATOM 607 N N . ALA A 1 79 ? -7.351 13.260 1.152 1.00 52.97 79 ALA A N 1
ATOM 608 C CA . ALA A 1 79 ? -6.407 13.421 0.041 1.00 52.97 79 ALA A CA 1
ATOM 609 C C . ALA A 1 79 ? -7.115 13.436 -1.332 1.00 52.97 79 ALA A C 1
ATOM 611 O O . ALA A 1 79 ? -6.525 13.874 -2.323 1.00 52.97 79 ALA A O 1
ATOM 612 N N . LYS A 1 80 ? -8.396 13.036 -1.392 1.00 50.72 80 LYS A N 1
ATOM 613 C CA . LYS A 1 80 ? -9.273 13.213 -2.555 1.00 50.72 80 LYS A CA 1
ATOM 614 C C . LYS A 1 80 ? -9.723 14.655 -2.803 1.00 50.72 80 LYS A C 1
ATOM 616 O O . LYS A 1 80 ? -10.124 14.936 -3.932 1.00 50.72 80 LYS A O 1
ATOM 621 N N . GLU A 1 81 ? -9.676 15.553 -1.816 1.00 47.81 81 GLU A N 1
ATOM 622 C CA . GLU A 1 81 ? -10.209 16.921 -1.946 1.00 47.81 81 GLU A CA 1
ATOM 623 C C . GLU A 1 81 ? -9.145 18.023 -2.069 1.00 47.81 81 GLU A C 1
ATOM 625 O O . GLU A 1 81 ? -9.388 19.026 -2.740 1.00 47.81 81 GLU A O 1
ATOM 630 N N . VAL A 1 82 ? -7.952 17.877 -1.481 1.00 45.28 82 VAL A N 1
ATOM 631 C CA . VAL A 1 82 ? -7.071 19.052 -1.276 1.00 45.28 82 VAL A CA 1
ATOM 632 C C . VAL A 1 82 ? -6.074 19.322 -2.419 1.00 45.28 82 VAL A C 1
ATOM 634 O O . VAL A 1 82 ? -5.460 20.387 -2.462 1.00 45.28 82 VAL A O 1
ATOM 637 N N . SER A 1 83 ? -5.925 18.438 -3.411 1.00 46.03 83 SER A N 1
ATOM 638 C CA . SER A 1 83 ? -5.055 18.711 -4.568 1.00 46.03 83 SER A CA 1
ATOM 639 C C . SER A 1 83 ? -5.826 18.744 -5.879 1.00 46.03 83 SER A C 1
ATOM 641 O O . SER A 1 83 ? -5.972 17.740 -6.567 1.00 46.03 83 SER A O 1
ATOM 643 N N . SER A 1 84 ? -6.205 19.952 -6.293 1.00 43.69 84 SER A N 1
ATOM 644 C CA . SER A 1 84 ? -6.830 20.329 -7.574 1.00 43.69 84 SER A CA 1
ATOM 645 C C . SER A 1 84 ? -6.024 19.977 -8.848 1.00 43.69 84 SER A C 1
ATOM 647 O O . SER A 1 84 ? -6.305 20.485 -9.934 1.00 43.69 84 SER A O 1
ATOM 649 N N . LYS A 1 85 ? -5.024 19.094 -8.744 1.00 45.00 85 LYS A N 1
ATOM 650 C CA . LYS A 1 85 ? -4.205 18.569 -9.846 1.00 45.00 85 LYS A CA 1
ATOM 651 C C . LYS A 1 85 ? -3.711 17.126 -9.654 1.00 45.00 85 LYS A C 1
ATOM 653 O O . LYS A 1 85 ? -2.995 16.633 -10.523 1.00 45.00 85 LYS A O 1
ATOM 658 N N . GLN A 1 86 ? -4.057 16.458 -8.552 1.00 49.56 86 GLN A N 1
ATOM 659 C CA . GLN A 1 86 ? -3.665 15.069 -8.302 1.00 49.56 86 GLN A CA 1
ATOM 660 C C . GLN A 1 86 ? -4.751 14.152 -8.871 1.00 49.56 86 GLN A C 1
ATOM 662 O O . GLN A 1 86 ? -5.934 14.369 -8.618 1.00 49.56 86 GLN A O 1
ATOM 667 N N . LEU A 1 87 ? -4.358 13.169 -9.682 1.00 46.25 87 LEU A N 1
ATOM 668 C CA . LEU A 1 87 ? -5.261 12.138 -10.186 1.00 46.25 87 LEU A CA 1
ATOM 669 C C . LEU A 1 87 ? -5.990 11.507 -8.995 1.00 46.25 87 LEU A C 1
ATOM 671 O O . LEU A 1 87 ? -5.364 10.969 -8.087 1.00 46.25 87 LEU A O 1
ATOM 675 N N . ARG A 1 88 ? -7.314 11.662 -8.978 1.00 55.91 88 ARG A N 1
ATOM 676 C CA . ARG A 1 88 ? -8.195 11.117 -7.946 1.00 55.91 88 ARG A CA 1
ATOM 677 C C . ARG A 1 88 ? -8.042 9.594 -7.981 1.00 55.91 88 ARG A C 1
ATOM 679 O O . ARG A 1 88 ? -8.189 9.028 -9.065 1.00 55.91 88 ARG A O 1
ATOM 686 N N . LEU A 1 89 ? -7.764 8.947 -6.844 1.00 58.53 89 LEU A N 1
ATOM 687 C CA . LEU A 1 89 ? -7.908 7.492 -6.738 1.00 58.53 89 LEU A CA 1
ATOM 688 C C . LEU A 1 89 ? -9.341 7.170 -7.180 1.00 58.53 89 LEU A C 1
ATOM 690 O O . LEU A 1 89 ? -10.299 7.666 -6.587 1.00 58.53 89 LEU A O 1
ATOM 694 N N . GLN A 1 90 ? -9.471 6.466 -8.3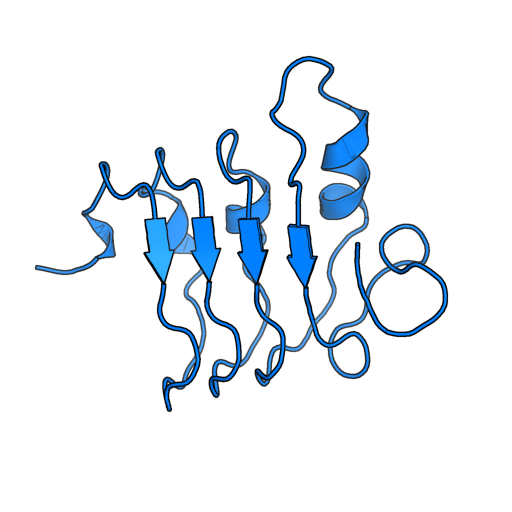00 1.00 63.66 90 GLN A N 1
ATOM 695 C CA . GLN A 1 90 ? -10.752 6.263 -8.976 1.00 63.66 90 GLN A CA 1
ATOM 696 C C . GLN A 1 90 ? -11.517 5.097 -8.365 1.00 63.66 90 GLN A C 1
ATOM 698 O O . GLN A 1 90 ? -12.739 5.069 -8.439 1.00 63.66 90 GLN A O 1
ATOM 703 N N . SER A 1 91 ? -10.787 4.142 -7.790 1.00 66.19 91 SER A N 1
ATOM 704 C CA . SER A 1 91 ? -11.338 2.943 -7.180 1.00 66.19 91 SER A CA 1
ATOM 705 C C . SER A 1 91 ? -10.484 2.547 -5.982 1.00 66.19 91 SER A C 1
ATOM 707 O O . SER A 1 91 ? -9.288 2.282 -6.144 1.00 66.19 91 SER A O 1
ATOM 709 N N . LEU A 1 92 ? -11.118 2.482 -4.814 1.00 72.31 92 LEU A N 1
ATOM 710 C CA . LEU A 1 92 ? -10.618 1.849 -3.601 1.00 72.31 92 LEU A CA 1
ATOM 711 C C . LEU A 1 92 ? -11.640 0.794 -3.171 1.00 72.31 92 LEU A C 1
ATOM 713 O O . LEU A 1 92 ? -12.829 1.079 -3.137 1.00 72.31 92 LEU A O 1
ATOM 717 N N . THR A 1 93 ? -11.192 -0.422 -2.878 1.00 71.12 93 THR A N 1
ATOM 718 C CA . THR A 1 93 ? -12.063 -1.482 -2.351 1.00 71.12 93 THR A CA 1
ATOM 719 C C . THR A 1 93 ? -11.367 -2.189 -1.197 1.00 71.12 93 THR A C 1
ATOM 721 O O . THR A 1 93 ? -10.240 -2.671 -1.348 1.00 71.12 93 THR A O 1
ATOM 724 N N . LEU A 1 94 ? -12.016 -2.231 -0.033 1.00 75.50 94 LEU A N 1
ATOM 725 C CA . LEU A 1 94 ? -11.489 -2.835 1.189 1.00 75.50 94 LEU A CA 1
ATOM 726 C C . LEU A 1 94 ? -12.620 -3.354 2.081 1.00 75.50 94 LEU A C 1
ATOM 728 O O . LEU A 1 94 ? -13.730 -2.834 2.022 1.00 75.50 94 LEU A O 1
ATOM 732 N N . ASP A 1 95 ? -12.324 -4.363 2.901 1.00 72.88 95 ASP A N 1
ATOM 733 C CA . ASP A 1 95 ? -13.314 -5.001 3.772 1.00 72.88 95 ASP A CA 1
ATOM 734 C C . ASP A 1 95 ? -13.503 -4.180 5.065 1.00 72.88 95 ASP A C 1
ATOM 736 O O . ASP A 1 95 ? -12.739 -4.302 6.028 1.00 72.88 95 ASP A O 1
ATOM 740 N N . CYS A 1 96 ? -14.523 -3.317 5.096 1.00 65.56 96 CYS A N 1
ATOM 741 C CA . CYS A 1 96 ? -14.772 -2.385 6.211 1.00 65.56 96 CYS A CA 1
ATOM 742 C C . CYS A 1 96 ? -15.292 -3.041 7.502 1.00 65.56 96 CYS A C 1
ATOM 744 O O . CYS A 1 96 ? -15.493 -2.353 8.501 1.00 65.56 96 CYS A O 1
ATOM 746 N N . GLU A 1 97 ? -15.552 -4.351 7.492 1.00 64.31 97 GLU A N 1
ATOM 747 C CA . GLU A 1 97 ? -15.905 -5.105 8.703 1.00 64.31 97 GLU A CA 1
ATOM 748 C C . GLU A 1 97 ? -14.685 -5.302 9.620 1.00 64.31 97 GLU A C 1
ATOM 750 O O . GLU A 1 97 ? -14.818 -5.275 10.843 1.00 64.31 97 GLU A O 1
ATOM 755 N N . GLU A 1 98 ? -13.491 -5.431 9.030 1.00 66.44 98 GLU A N 1
ATOM 756 C CA . GLU A 1 98 ? -12.225 -5.709 9.727 1.00 66.44 98 GLU A CA 1
ATOM 757 C C . GLU A 1 98 ? -11.288 -4.485 9.753 1.00 66.44 98 GLU A C 1
ATOM 759 O O . GLU A 1 98 ? -10.428 -4.348 10.633 1.00 66.44 98 GLU A O 1
ATOM 764 N N . VAL A 1 99 ? -11.467 -3.554 8.807 1.00 65.81 99 VAL A N 1
ATOM 765 C CA . VAL A 1 99 ? -10.737 -2.284 8.746 1.00 65.81 99 VAL A CA 1
ATOM 766 C C . VAL A 1 99 ? -11.635 -1.146 9.209 1.00 65.81 99 VAL A C 1
ATOM 768 O O . VAL A 1 99 ? -12.648 -0.825 8.595 1.00 65.81 99 VAL A O 1
ATOM 771 N N . THR A 1 100 ? -11.222 -0.483 10.286 1.00 65.94 100 THR A N 1
ATOM 772 C CA . THR A 1 100 ? -11.923 0.697 10.795 1.00 65.94 100 THR A CA 1
ATOM 773 C C . THR A 1 100 ? -11.586 1.916 9.933 1.00 65.94 100 THR A C 1
ATOM 775 O O . THR A 1 100 ? -10.437 2.345 9.862 1.00 65.94 100 THR A O 1
ATOM 778 N N . CYS A 1 101 ? -12.588 2.468 9.258 1.00 63.84 101 CYS A N 1
ATOM 779 C CA . CYS A 1 101 ? -12.519 3.723 8.506 1.00 63.84 101 CYS A CA 1
ATOM 780 C C . CYS A 1 101 ? -13.323 4.784 9.284 1.00 63.84 101 CYS A C 1
ATOM 782 O O . CYS A 1 101 ? -14.329 4.462 9.922 1.00 63.84 101 CYS A O 1
ATOM 784 N N . ASP A 1 102 ? -12.896 6.045 9.253 1.00 61.53 102 ASP A N 1
ATOM 785 C CA . ASP A 1 102 ? -13.724 7.151 9.747 1.00 61.53 102 ASP A CA 1
ATOM 786 C C . ASP A 1 102 ? -14.816 7.491 8.704 1.00 61.53 102 ASP A C 1
ATOM 788 O O . ASP A 1 102 ? -14.729 7.142 7.527 1.00 61.53 102 ASP A O 1
ATOM 792 N N . SER A 1 103 ? -15.917 8.066 9.175 1.00 55.62 103 SER A N 1
ATOM 793 C CA . SER A 1 103 ? -17.221 8.187 8.510 1.00 55.62 103 SER A CA 1
ATOM 794 C C . SER A 1 103 ? -17.227 8.903 7.153 1.00 55.62 103 SER A C 1
ATOM 796 O O . SER A 1 103 ? -18.202 8.768 6.422 1.00 55.62 103 SER A O 1
ATOM 798 N N . SER A 1 104 ? -16.169 9.636 6.790 1.00 56.25 104 SER A N 1
ATOM 799 C CA . SER A 1 104 ? -16.021 10.246 5.459 1.00 56.25 104 SER A CA 1
ATOM 800 C C . SER A 1 104 ? -15.409 9.306 4.414 1.00 56.25 104 SER A C 1
ATOM 802 O O . SER A 1 104 ? -15.473 9.604 3.224 1.00 56.25 104 SER A O 1
ATOM 804 N N . CYS A 1 105 ? -14.828 8.181 4.839 1.00 56.47 105 CYS A N 1
ATOM 805 C CA . CYS A 1 105 ? -14.255 7.166 3.959 1.00 56.47 105 CYS A CA 1
ATOM 806 C C . CYS A 1 105 ? -15.269 6.098 3.537 1.00 56.47 105 CYS A C 1
ATOM 808 O O . CYS A 1 105 ? -15.114 5.543 2.459 1.00 56.47 105 CYS A O 1
ATOM 810 N N . CYS A 1 106 ? -16.270 5.783 4.367 1.00 55.22 106 CYS A N 1
ATOM 811 C CA . CYS A 1 106 ? -17.280 4.759 4.080 1.00 55.22 106 CYS A CA 1
ATOM 812 C C . CYS A 1 106 ? -18.582 5.403 3.604 1.00 55.22 106 CYS A C 1
ATOM 814 O O . CYS A 1 106 ? -19.223 6.110 4.383 1.00 55.22 106 CYS A O 1
ATOM 816 N N . GLU A 1 107 ? -19.027 5.102 2.383 1.00 53.56 107 GLU A N 1
ATOM 817 C CA . GLU A 1 107 ? -20.442 5.305 2.049 1.00 53.56 107 GLU A CA 1
ATOM 818 C C . GLU A 1 107 ? -21.283 4.181 2.682 1.00 53.56 107 GLU A C 1
ATOM 820 O O . GLU A 1 107 ? -20.766 3.114 3.021 1.00 53.56 107 GLU A O 1
ATOM 825 N N . GLU A 1 108 ? -22.564 4.457 2.945 1.00 47.31 108 GLU A N 1
ATOM 826 C CA . GLU A 1 108 ? -23.485 3.583 3.685 1.00 47.31 108 GLU A CA 1
ATOM 827 C C . GLU A 1 108 ? -23.425 2.116 3.215 1.00 47.31 108 GLU A C 1
ATOM 829 O O . GLU A 1 108 ? -24.041 1.735 2.223 1.00 47.31 108 GLU A O 1
ATOM 834 N N . GLY A 1 109 ? -22.719 1.281 3.983 1.00 47.25 109 GLY A N 1
ATOM 835 C CA . GLY A 1 109 ? -22.599 -0.153 3.733 1.00 47.25 109 GLY A CA 1
ATOM 836 C C . GLY A 1 109 ? -21.254 -0.559 3.133 1.00 47.25 109 GLY A C 1
ATOM 837 O O . GLY A 1 109 ? -21.105 -0.704 1.928 1.00 47.25 109 GLY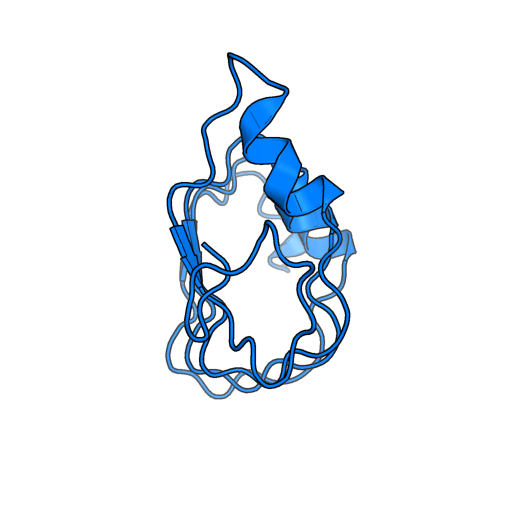 A O 1
ATOM 838 N N . THR A 1 110 ? -20.306 -0.869 4.020 1.00 44.91 110 THR A N 1
ATOM 839 C CA . THR A 1 110 ? -19.182 -1.809 3.811 1.00 44.91 110 THR A CA 1
ATOM 840 C C . THR A 1 110 ? -18.109 -1.509 2.760 1.00 44.91 110 THR A C 1
ATOM 842 O O . THR A 1 110 ? -17.169 -2.292 2.672 1.00 44.91 110 THR A O 1
ATOM 845 N N . GLU A 1 111 ? -18.165 -0.396 2.032 1.00 48.47 111 GLU A N 1
ATOM 846 C CA . GLU A 1 111 ? -17.129 -0.040 1.052 1.00 48.47 111 GLU A CA 1
ATOM 847 C C . GLU A 1 111 ? -16.505 1.320 1.401 1.00 48.47 111 GLU A C 1
ATOM 849 O O . GLU A 1 111 ? -17.206 2.334 1.451 1.00 48.47 111 GLU A O 1
ATOM 854 N N . CYS A 1 112 ? -15.188 1.359 1.672 1.00 49.59 112 CYS A N 1
ATOM 855 C CA . CYS A 1 112 ? -14.480 2.640 1.729 1.00 49.59 112 CYS A CA 1
ATOM 856 C C . CYS A 1 112 ? -14.237 3.090 0.284 1.00 49.59 112 CYS A C 1
ATOM 858 O O . CYS A 1 112 ? -13.384 2.517 -0.399 1.00 49.59 112 CYS A O 1
ATOM 860 N N . VAL A 1 113 ? -15.023 4.066 -0.180 1.00 51.12 113 VAL A N 1
ATOM 861 C CA . VAL A 1 113 ? -14.980 4.589 -1.554 1.00 51.12 113 VAL A CA 1
ATOM 862 C C . VAL A 1 113 ? -13.816 5.527 -1.694 1.00 51.12 113 VAL A C 1
ATOM 864 O O . VAL A 1 113 ? -13.691 6.488 -0.898 1.00 51.12 113 VAL A O 1
#

pLDDT: mean 75.62, std 16.31, range [43.69, 97.44]

InterPro domains:
  IPR001611 Leucine-rich repeat [PF13855] (7-68)
  IPR032675 Leucine-rich repeat domain superfamily [G3DSA:3.80.10.10] (1-102)
  IPR052592 LRR Receptor-like Kinase [PTHR48054] (2-82)

Organism: NCBI:txid49249

Secondary structure (DSSP, 8-state):
--GGG-TT--EEE--SS--EEEPPGGGGTT-TT--EEE--SSEEEEPPPGGGTT-TT--EEE--SSEE-EEE-HHHHHTTTS-TTSPP--EEE-BTTTEEE-TTTEETTTEE-